Protein AF-A0A9D4G1E5-F1 (afdb_monomer_lite)

Organism: Dreissena polymorpha (NCBI:txid45954)

Secondary structure (DSSP, 8-state):
-HHHHTTPPP--SS--HHHHHHHIIIIISSGGGT--TTS--EEEEEE-S--S-HHHHHHHHHHHHTT-SEEEEEE--SSS---HHHHHHHSSSGGGEE--SSTTGGGGGSTT-----

pLDDT: mean 82.61, std 14.55, range [43.19, 97.94]

Structure (mmCIF, N/CA/C/O backbone):
data_AF-A0A9D4G1E5-F1
#
_entry.id   AF-A0A9D4G1E5-F1
#
loop_
_atom_site.group_PDB
_atom_site.id
_atom_site.type_symbol
_atom_site.label_atom_id
_atom_site.label_alt_id
_atom_site.label_comp_id
_atom_site.label_asym_id
_atom_site.label_entity_id
_atom_site.label_seq_id
_atom_site.pdbx_PDB_ins_code
_atom_site.Cartn_x
_atom_site.Cartn_y
_atom_site.Cartn_z
_atom_site.occupancy
_atom_site.B_iso_or_equiv
_atom_site.auth_seq_id
_atom_site.auth_comp_id
_atom_site.auth_asym_id
_atom_site.auth_atom_id
_atom_site.pdbx_PDB_model_num
ATOM 1 N N . MET A 1 1 ? -17.416 -14.356 -6.373 1.00 54.06 1 MET A N 1
ATOM 2 C CA . MET A 1 1 ? -16.031 -13.845 -6.227 1.00 54.06 1 MET A CA 1
ATOM 3 C C . MET A 1 1 ? -15.058 -14.362 -7.297 1.00 54.06 1 MET A C 1
ATOM 5 O O . MET A 1 1 ? -14.452 -13.539 -7.965 1.00 54.06 1 MET A O 1
ATOM 9 N N . LYS A 1 2 ? -14.958 -15.679 -7.570 1.00 62.94 2 LYS A N 1
ATOM 10 C CA . LYS A 1 2 ? -14.059 -16.219 -8.627 1.00 62.94 2 LYS A CA 1
ATOM 11 C C . LYS A 1 2 ? -14.326 -15.695 -10.057 1.00 62.94 2 LYS A C 1
ATOM 13 O O . LYS A 1 2 ? -13.433 -15.760 -10.890 1.00 62.94 2 LYS A O 1
ATOM 18 N N . SER A 1 3 ? -15.530 -15.187 -10.343 1.00 77.44 3 SER A N 1
ATOM 19 C CA . SER A 1 3 ? -15.917 -14.709 -11.683 1.00 77.44 3 SER A CA 1
ATOM 20 C C . SER A 1 3 ? -15.296 -13.364 -12.069 1.00 77.44 3 SER A C 1
ATOM 22 O O . SER A 1 3 ? -14.911 -13.195 -13.217 1.00 77.44 3 SER A O 1
ATOM 24 N N . VAL A 1 4 ? -15.180 -12.418 -11.129 1.00 82.38 4 VAL A N 1
ATOM 25 C CA . VAL A 1 4 ? -14.697 -11.056 -11.432 1.00 82.38 4 VAL A CA 1
ATOM 26 C C . VAL A 1 4 ? -13.188 -11.059 -11.671 1.00 82.38 4 VAL A C 1
ATOM 28 O O . VAL A 1 4 ? -12.714 -10.463 -12.629 1.00 82.38 4 VAL A O 1
ATOM 31 N N . LEU A 1 5 ? -12.441 -11.828 -10.873 1.00 81.25 5 LEU A N 1
ATOM 32 C CA . LEU A 1 5 ? -10.985 -11.942 -11.009 1.00 81.25 5 LEU A CA 1
ATOM 33 C C . LEU A 1 5 ? -10.546 -12.508 -12.369 1.00 81.25 5 LEU A C 1
ATOM 35 O O . LEU A 1 5 ? -9.487 -12.147 -12.864 1.00 81.25 5 LEU A O 1
ATOM 39 N N . ARG A 1 6 ? -11.360 -13.370 -12.994 1.00 86.31 6 ARG A N 1
ATOM 40 C CA . ARG A 1 6 ? -11.069 -13.943 -14.321 1.00 86.31 6 ARG A CA 1
ATOM 41 C C . ARG A 1 6 ? -11.251 -12.950 -15.469 1.00 86.31 6 ARG A C 1
ATOM 43 O O . ARG A 1 6 ? -10.722 -13.194 -16.545 1.00 86.31 6 ARG A O 1
ATOM 50 N N . GLY A 1 7 ? -12.017 -11.880 -15.252 1.00 86.69 7 GLY A N 1
ATOM 51 C CA . GLY A 1 7 ? -12.268 -10.840 -16.251 1.00 86.69 7 GLY A CA 1
ATOM 52 C C . GLY A 1 7 ? -11.256 -9.693 -16.221 1.00 86.69 7 GLY A C 1
ATOM 53 O O . GLY A 1 7 ? -11.347 -8.788 -17.046 1.00 86.69 7 GLY A O 1
ATOM 54 N N . LEU A 1 8 ? -10.308 -9.699 -15.277 1.00 86.94 8 LEU A N 1
ATOM 55 C CA . LEU A 1 8 ? -9.282 -8.664 -15.194 1.00 86.94 8 LEU A CA 1
ATOM 56 C C . LEU A 1 8 ? -8.308 -8.797 -16.366 1.00 86.94 8 LEU A C 1
ATOM 58 O O . LEU A 1 8 ? -7.754 -9.866 -16.615 1.00 86.94 8 LEU A O 1
ATOM 62 N N . THR A 1 9 ? -8.086 -7.691 -17.070 1.00 89.31 9 THR A N 1
ATOM 63 C CA . THR A 1 9 ? -7.124 -7.618 -18.173 1.00 89.31 9 THR A CA 1
ATOM 64 C C . THR A 1 9 ? -5.845 -6.963 -17.677 1.00 89.31 9 THR A C 1
ATOM 66 O O . THR A 1 9 ? -5.889 -5.913 -17.036 1.00 89.31 9 THR A O 1
ATOM 69 N N . TYR A 1 10 ? -4.698 -7.572 -17.973 1.00 85.31 10 TYR A N 1
ATOM 70 C CA . TYR A 1 10 ? -3.409 -6.949 -17.701 1.00 85.31 10 TYR A CA 1
ATOM 71 C C . TYR A 1 10 ? -3.226 -5.724 -18.602 1.00 85.31 10 TYR A C 1
ATOM 73 O O . TYR A 1 10 ? -3.281 -5.838 -19.824 1.00 85.31 10 TYR A O 1
ATOM 81 N N . LEU A 1 11 ? -3.012 -4.559 -17.990 1.00 86.81 11 LEU A N 1
ATOM 82 C CA . LEU A 1 11 ? -2.932 -3.282 -18.706 1.00 86.81 11 LEU A CA 1
ATOM 83 C C . LEU A 1 11 ? -1.505 -2.917 -19.155 1.00 86.81 11 LEU A C 1
ATOM 85 O O . LEU A 1 11 ? -1.337 -1.987 -19.939 1.00 86.81 11 LEU A O 1
ATOM 89 N N . GLY A 1 12 ? -0.478 -3.639 -18.691 1.00 84.06 12 GLY A N 1
ATOM 90 C CA . GLY A 1 12 ? 0.919 -3.300 -18.979 1.00 84.06 12 GLY A CA 1
ATOM 91 C C . GLY A 1 12 ? 1.403 -2.016 -18.294 1.00 84.06 12 GLY A C 1
ATOM 92 O O . GLY A 1 12 ? 0.746 -1.466 -17.411 1.00 84.06 12 GLY A O 1
ATOM 93 N N . GLY A 1 13 ? 2.576 -1.540 -18.720 1.00 85.25 13 GLY A N 1
ATOM 94 C CA . GLY A 1 13 ? 3.159 -0.267 -18.288 1.00 85.25 13 GLY A CA 1
ATOM 95 C C . GLY A 1 13 ? 4.176 -0.366 -17.146 1.00 85.25 13 GLY A C 1
ATOM 96 O O . GLY A 1 13 ? 4.535 -1.446 -16.681 1.00 85.25 13 GLY A O 1
ATOM 97 N N . VAL A 1 14 ? 4.670 0.801 -16.721 1.00 85.69 14 VAL A N 1
ATOM 98 C CA . VAL A 1 14 ? 5.588 0.927 -15.578 1.00 85.69 14 VAL A CA 1
ATOM 99 C C . VAL A 1 14 ? 4.785 0.780 -14.279 1.00 85.69 14 VAL A C 1
ATOM 101 O O . VAL A 1 14 ? 3.707 1.377 -14.190 1.00 85.69 14 VAL A O 1
ATOM 104 N N . PRO A 1 15 ? 5.269 0.037 -13.265 1.00 86.31 15 PRO A N 1
ATOM 105 C CA . PRO A 1 15 ? 4.544 -0.126 -12.010 1.00 86.31 15 PRO A CA 1
ATOM 106 C C . PRO A 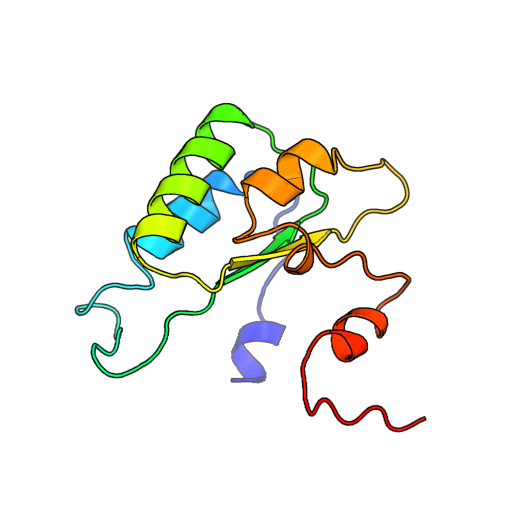1 15 ? 4.280 1.221 -11.326 1.00 86.31 15 PRO A C 1
ATOM 108 O O . PRO A 1 15 ? 5.199 1.995 -11.068 1.00 86.31 15 PRO A O 1
ATOM 111 N N . ARG A 1 16 ? 3.015 1.491 -10.986 1.00 92.50 16 ARG A N 1
ATOM 112 C CA . ARG A 1 16 ? 2.584 2.701 -10.260 1.00 92.50 16 ARG A CA 1
ATOM 113 C C . ARG A 1 16 ? 1.765 2.331 -9.013 1.00 92.50 16 ARG A C 1
ATOM 115 O O . ARG A 1 16 ? 0.567 2.608 -8.977 1.00 92.50 16 ARG A O 1
ATOM 122 N N . PRO A 1 17 ? 2.366 1.684 -7.992 1.00 92.81 17 PRO A N 1
ATOM 123 C CA . PRO A 1 17 ? 1.624 1.211 -6.820 1.00 92.81 17 PRO A CA 1
ATOM 124 C C . PRO A 1 17 ? 0.944 2.336 -6.033 1.00 92.81 17 PRO A C 1
ATOM 126 O O . PRO A 1 17 ? -0.073 2.095 -5.388 1.00 92.81 17 PRO A O 1
ATOM 129 N N . TYR A 1 18 ? 1.467 3.563 -6.122 1.00 95.69 18 TYR A N 1
ATOM 130 C CA . TYR A 1 18 ? 0.899 4.736 -5.463 1.00 95.69 18 TYR A CA 1
ATOM 131 C C . TYR A 1 18 ? -0.568 4.996 -5.843 1.00 95.69 18 TYR A C 1
ATOM 133 O O . TYR A 1 18 ? -1.342 5.315 -4.952 1.00 95.69 18 TYR A O 1
ATOM 141 N N . TYR A 1 19 ? -0.993 4.765 -7.095 1.00 96.25 19 TYR A N 1
ATOM 142 C CA . TYR A 1 19 ? -2.411 4.897 -7.472 1.00 96.25 19 TYR A CA 1
ATOM 143 C C . TYR A 1 19 ? -3.295 3.852 -6.789 1.00 96.25 19 TYR A C 1
ATOM 145 O O . TYR A 1 19 ? -4.420 4.144 -6.388 1.00 96.25 19 TYR A O 1
ATOM 153 N N . GLY A 1 20 ? -2.791 2.625 -6.641 1.00 95.06 20 GLY A N 1
ATOM 154 C CA . GLY A 1 20 ? -3.509 1.568 -5.934 1.00 95.06 20 GLY A CA 1
ATOM 155 C C . GLY A 1 20 ? -3.656 1.891 -4.448 1.00 95.06 20 GLY A C 1
ATOM 156 O O . GLY A 1 20 ? -4.745 1.762 -3.903 1.00 95.06 20 GLY A O 1
ATOM 157 N N . LEU A 1 21 ? -2.581 2.359 -3.809 1.00 96.88 21 LEU A N 1
ATOM 158 C CA . LEU A 1 21 ? -2.585 2.752 -2.396 1.00 96.88 21 LEU A CA 1
ATOM 159 C C . LEU A 1 21 ? -3.461 3.985 -2.136 1.00 96.88 21 LEU A C 1
ATOM 161 O O . LEU A 1 21 ? -4.191 4.015 -1.149 1.00 96.88 21 LEU A O 1
ATOM 165 N N . GLU A 1 22 ? -3.437 4.967 -3.037 1.00 97.94 22 GLU A N 1
ATOM 166 C CA . GLU A 1 22 ? -4.371 6.093 -3.028 1.00 97.94 22 GLU A CA 1
ATOM 167 C C . GLU A 1 22 ? -5.818 5.596 -3.098 1.00 97.94 22 GLU A C 1
ATOM 169 O O . GLU A 1 22 ? -6.611 5.924 -2.223 1.00 97.94 22 GLU A O 1
ATOM 174 N N . THR A 1 23 ? -6.139 4.735 -4.070 1.00 97.44 23 THR A N 1
ATOM 175 C CA . THR A 1 23 ? -7.490 4.172 -4.253 1.00 97.44 23 THR A CA 1
ATOM 176 C C . THR A 1 23 ? -7.959 3.392 -3.023 1.00 97.44 23 THR A C 1
ATOM 178 O O . THR A 1 23 ? -9.127 3.470 -2.643 1.00 97.44 23 THR A O 1
ATOM 181 N N . VAL A 1 24 ? -7.055 2.652 -2.370 1.00 96.44 24 VAL A N 1
ATOM 182 C CA . VAL A 1 24 ? -7.358 1.953 -1.115 1.00 96.44 24 VAL A CA 1
ATOM 183 C C . VAL A 1 24 ? -7.886 2.932 -0.068 1.00 96.44 24 VAL A C 1
ATOM 185 O O . VAL A 1 24 ? -8.925 2.674 0.536 1.00 96.44 24 VAL A O 1
ATOM 188 N N . TYR A 1 25 ? -7.196 4.057 0.112 1.00 95.75 25 TYR A N 1
ATOM 189 C CA . TYR A 1 25 ? -7.546 5.061 1.111 1.00 95.75 25 TYR A CA 1
ATOM 190 C C . TYR A 1 25 ? -8.776 5.893 0.725 1.00 95.75 25 TYR A C 1
ATOM 192 O O . TYR A 1 25 ? -9.605 6.199 1.576 1.00 95.75 25 TYR A O 1
ATOM 200 N N . THR A 1 26 ? -8.895 6.284 -0.544 1.00 96.69 26 THR A N 1
ATOM 201 C CA . THR A 1 26 ? -9.912 7.248 -0.989 1.00 96.69 26 THR A CA 1
ATOM 202 C C . THR A 1 26 ? -11.221 6.606 -1.437 1.00 96.69 26 THR A C 1
ATOM 204 O O . THR A 1 26 ? -12.209 7.324 -1.581 1.00 96.69 26 THR A O 1
ATOM 207 N N . SER A 1 27 ? -11.251 5.293 -1.695 1.00 96.12 27 SER A N 1
ATOM 208 C CA . SER A 1 27 ? -12.434 4.637 -2.275 1.00 96.12 27 SER A CA 1
ATOM 209 C C . SER A 1 27 ? -12.695 3.202 -1.821 1.00 96.12 27 SER A C 1
ATOM 211 O O . SER A 1 27 ? -13.821 2.753 -1.932 1.00 96.12 27 SER A O 1
ATOM 213 N N . ILE A 1 28 ? -11.711 2.428 -1.351 1.00 95.00 28 ILE A N 1
ATOM 214 C CA . ILE A 1 28 ? -11.990 1.034 -0.940 1.00 95.00 28 ILE A CA 1
ATOM 215 C C . ILE A 1 28 ? -12.368 0.969 0.538 1.00 95.00 28 ILE A C 1
ATOM 217 O O . ILE A 1 28 ? -13.387 0.381 0.886 1.00 95.00 28 ILE A O 1
ATOM 221 N N . PHE A 1 29 ? -11.561 1.573 1.410 1.00 94.94 29 PHE A N 1
ATOM 222 C CA . PHE A 1 29 ? -11.807 1.592 2.854 1.00 94.94 29 PHE A CA 1
ATOM 223 C C . PHE A 1 29 ? -12.559 2.852 3.267 1.00 94.94 29 PHE A C 1
ATOM 225 O O . PHE A 1 29 ? -12.102 3.653 4.082 1.00 94.94 29 PHE A O 1
ATOM 232 N N . THR A 1 30 ? -13.722 3.044 2.646 1.00 94.50 30 THR A N 1
ATOM 233 C CA . THR A 1 30 ? -14.665 4.097 3.010 1.00 94.50 30 THR A CA 1
ATOM 234 C C . THR A 1 30 ? -16.000 3.470 3.395 1.00 94.50 30 THR A C 1
ATOM 236 O O . THR A 1 30 ? -16.428 2.460 2.832 1.00 94.50 30 THR A O 1
ATOM 239 N N . TYR A 1 31 ? -16.700 4.095 4.341 1.00 92.75 31 TYR A N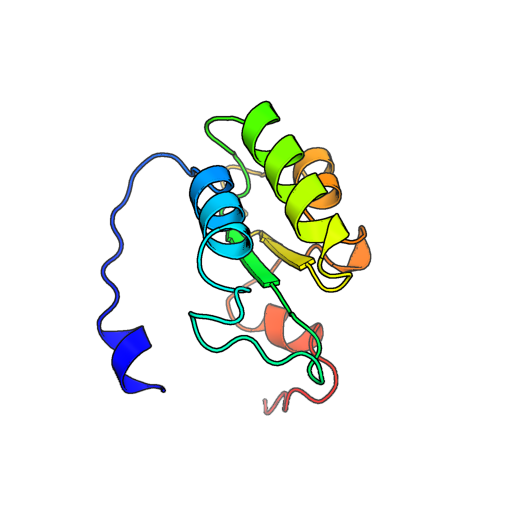 1
ATOM 240 C CA . TYR A 1 31 ? -18.024 3.630 4.757 1.00 92.75 31 TYR A CA 1
ATOM 241 C C . TYR A 1 31 ? -19.023 3.596 3.586 1.00 92.75 31 TYR A C 1
ATOM 243 O O . TYR A 1 31 ? -19.832 2.676 3.483 1.00 92.75 31 TYR A O 1
ATOM 251 N N . SER A 1 32 ? -18.953 4.578 2.679 1.00 94.81 32 SER A N 1
ATOM 252 C CA . SER A 1 32 ? -19.823 4.652 1.498 1.00 94.81 32 SER A CA 1
ATOM 253 C C . SER A 1 32 ? -19.592 3.520 0.500 1.00 94.81 32 SER A C 1
ATOM 255 O O . SER A 1 32 ? -20.532 3.140 -0.193 1.00 94.81 32 SER A O 1
ATOM 257 N N . ASP A 1 33 ? -18.381 2.965 0.456 1.00 95.06 33 ASP A N 1
ATOM 258 C CA . ASP A 1 33 ? -17.996 1.897 -0.470 1.00 95.06 33 ASP A CA 1
ATOM 259 C C . ASP A 1 33 ? -18.040 0.498 0.176 1.00 95.06 33 ASP A C 1
ATOM 261 O O . ASP A 1 33 ? -17.611 -0.494 -0.417 1.00 95.06 33 ASP A O 1
ATOM 265 N N . GLY A 1 34 ? -18.641 0.395 1.368 1.00 93.81 34 GLY A N 1
ATOM 266 C CA . GLY A 1 34 ? -18.945 -0.875 2.029 1.00 93.81 34 GLY A CA 1
ATOM 267 C C . GLY A 1 34 ? -17.931 -1.316 3.083 1.00 93.81 34 GLY A C 1
ATOM 268 O O . GLY A 1 34 ? -17.972 -2.481 3.492 1.00 93.81 34 GLY A O 1
ATOM 269 N N . ASP A 1 35 ? -17.052 -0.417 3.535 1.00 95.75 35 ASP A N 1
ATOM 270 C CA . ASP A 1 35 ? -16.183 -0.688 4.679 1.00 95.75 35 ASP A CA 1
ATOM 271 C C . ASP A 1 35 ? -16.997 -0.895 5.967 1.00 95.75 35 ASP A C 1
ATOM 273 O O . ASP A 1 35 ? -18.065 -0.308 6.178 1.00 95.75 35 ASP A O 1
ATOM 277 N N . ARG A 1 36 ? -16.486 -1.758 6.844 1.00 93.94 36 ARG A N 1
ATOM 278 C CA . ARG A 1 36 ? -17.145 -2.182 8.077 1.00 93.94 36 ARG A CA 1
ATOM 279 C C . ARG A 1 36 ? -16.298 -1.791 9.275 1.00 93.94 36 ARG A C 1
ATOM 281 O O . ARG A 1 36 ? -15.212 -2.316 9.475 1.00 93.94 36 ARG A O 1
ATOM 288 N N . VAL A 1 37 ? -16.853 -0.924 10.117 1.00 90.56 37 VAL A N 1
ATOM 289 C CA . VAL A 1 37 ? -16.194 -0.405 11.329 1.00 90.56 37 VAL A CA 1
ATOM 290 C C . VAL A 1 37 ? -15.798 -1.494 12.337 1.00 90.56 37 VAL A C 1
ATOM 292 O O . VAL A 1 37 ? -14.941 -1.263 13.183 1.00 90.56 37 VAL A O 1
ATOM 295 N N . ASP A 1 38 ? -16.425 -2.668 12.266 1.00 93.00 38 ASP A N 1
ATOM 296 C CA . ASP A 1 38 ? -16.183 -3.818 13.137 1.00 93.00 38 ASP A CA 1
ATOM 297 C C . ASP A 1 38 ? -15.274 -4.893 12.509 1.00 93.00 38 ASP A C 1
ATOM 299 O O . ASP A 1 38 ? -15.095 -5.957 13.103 1.00 93.00 38 ASP A O 1
ATOM 303 N N . ALA A 1 39 ? -14.707 -4.648 11.323 1.00 91.38 39 ALA A N 1
ATOM 304 C CA . ALA A 1 39 ? -13.828 -5.584 10.632 1.00 91.38 39 ALA A CA 1
ATOM 305 C C . ALA A 1 39 ? -12.432 -4.995 10.393 1.00 91.38 39 ALA A C 1
ATOM 307 O O . ALA A 1 39 ? -12.279 -3.821 10.069 1.00 91.38 39 ALA A O 1
ATOM 308 N N . ASP A 1 40 ? -11.407 -5.843 10.488 1.00 91.81 40 ASP A N 1
ATOM 309 C CA . ASP A 1 40 ? -10.040 -5.438 10.174 1.00 91.81 40 ASP A CA 1
ATOM 310 C C . ASP A 1 40 ? -9.847 -5.264 8.662 1.00 91.81 40 ASP A C 1
ATOM 312 O O . ASP A 1 40 ? -10.095 -6.177 7.865 1.00 91.81 40 ASP A O 1
ATOM 316 N N . ASN A 1 41 ? -9.323 -4.104 8.273 1.00 94.12 41 ASN A N 1
ATOM 317 C CA . ASN A 1 41 ? -8.920 -3.827 6.900 1.00 94.12 41 ASN A CA 1
ATOM 318 C C . ASN A 1 41 ? -7.587 -4.506 6.580 1.00 94.12 41 ASN A C 1
ATOM 320 O O . ASN A 1 41 ? -6.630 -4.394 7.343 1.00 94.12 41 ASN A O 1
ATOM 324 N N . VAL A 1 42 ? -7.489 -5.186 5.436 1.00 93.56 42 VAL A N 1
ATOM 325 C CA . VAL A 1 42 ? -6.272 -5.899 5.007 1.00 93.56 42 VAL A CA 1
ATOM 326 C C . VAL A 1 42 ? -5.934 -5.540 3.566 1.00 93.56 42 VAL A C 1
ATOM 328 O O . VAL A 1 42 ? -6.769 -5.668 2.672 1.00 93.56 42 VAL A O 1
ATOM 331 N N . VAL A 1 43 ? -4.685 -5.140 3.324 1.00 94.88 43 VAL A N 1
ATOM 332 C CA . VAL A 1 43 ? -4.158 -4.821 1.991 1.00 94.88 43 VAL A CA 1
ATOM 333 C C . VAL A 1 43 ? -3.131 -5.866 1.592 1.00 94.88 43 VAL A C 1
ATOM 335 O O . VAL A 1 43 ? -2.186 -6.131 2.332 1.00 94.88 43 VAL A O 1
ATOM 338 N N . ILE A 1 44 ? -3.277 -6.424 0.391 1.00 92.38 44 ILE A N 1
ATOM 339 C CA . ILE A 1 44 ? -2.274 -7.300 -0.221 1.00 92.38 44 ILE A CA 1
ATOM 340 C C . ILE A 1 44 ? -1.865 -6.685 -1.559 1.00 92.38 44 ILE A C 1
ATOM 342 O O . ILE A 1 44 ? -2.601 -6.751 -2.543 1.00 92.38 44 ILE A O 1
ATOM 346 N N . LEU A 1 45 ? -0.689 -6.065 -1.586 1.00 91.75 45 LEU A N 1
ATOM 347 C CA . LEU A 1 45 ? -0.122 -5.414 -2.758 1.00 91.75 45 LEU A CA 1
ATOM 348 C C . LEU A 1 45 ? 0.775 -6.390 -3.519 1.00 91.75 45 LEU A C 1
ATOM 350 O O . LEU A 1 45 ? 1.844 -6.751 -3.039 1.00 91.75 45 LEU A O 1
ATOM 354 N N . PHE A 1 46 ? 0.386 -6.758 -4.735 1.00 88.62 46 PHE A N 1
ATOM 355 C CA . PHE A 1 46 ? 1.234 -7.513 -5.657 1.00 88.62 46 PHE A CA 1
ATOM 356 C C . PHE A 1 46 ? 1.977 -6.548 -6.578 1.00 88.62 46 PHE A C 1
ATOM 358 O O . PHE A 1 46 ? 1.359 -5.710 -7.232 1.00 88.62 46 PHE A O 1
ATOM 365 N N . THR A 1 47 ? 3.304 -6.640 -6.628 1.00 87.00 47 THR A N 1
ATOM 366 C CA . THR A 1 47 ? 4.135 -5.704 -7.397 1.00 87.00 47 THR A CA 1
ATOM 367 C C . THR A 1 47 ? 5.443 -6.348 -7.842 1.00 87.00 47 THR A C 1
ATOM 369 O O . THR A 1 47 ? 5.959 -7.235 -7.172 1.00 87.00 47 THR A O 1
ATOM 372 N N . SER A 1 48 ? 6.019 -5.891 -8.955 1.00 79.44 48 SER A N 1
ATOM 373 C CA . SER A 1 48 ? 7.412 -6.202 -9.317 1.00 79.44 48 SER A CA 1
ATOM 374 C C . SER A 1 48 ? 8.430 -5.370 -8.523 1.00 79.44 48 SER A C 1
ATOM 376 O O . SER A 1 48 ? 9.623 -5.616 -8.608 1.00 79.44 48 SER A O 1
ATOM 378 N N . GLY A 1 49 ? 7.965 -4.404 -7.724 1.00 74.00 49 GLY A N 1
ATOM 379 C CA . GLY A 1 49 ? 8.734 -3.707 -6.694 1.00 74.00 49 GLY A CA 1
ATOM 380 C C . GLY A 1 49 ? 9.501 -2.458 -7.119 1.00 74.00 49 GLY A C 1
ATOM 381 O O . GLY A 1 49 ? 9.945 -1.719 -6.250 1.00 74.00 49 GLY A O 1
ATOM 382 N N . ASN A 1 50 ? 9.579 -2.164 -8.416 1.00 82.06 50 ASN A N 1
ATOM 383 C CA . ASN A 1 50 ? 10.198 -0.940 -8.930 1.00 82.06 50 ASN A CA 1
ATOM 384 C C . ASN A 1 50 ? 9.111 0.090 -9.257 1.00 82.06 50 ASN A C 1
ATOM 386 O O . ASN A 1 50 ? 8.487 0.020 -10.317 1.00 82.06 50 ASN A O 1
ATOM 390 N N . SER A 1 51 ? 8.842 1.014 -8.331 1.00 89.00 51 SER A N 1
ATOM 391 C CA . SER A 1 51 ? 7.832 2.056 -8.544 1.00 89.00 51 SER A CA 1
ATOM 392 C C . SER A 1 51 ? 8.316 3.126 -9.524 1.00 89.00 51 SER A C 1
ATOM 394 O O . SER A 1 51 ? 9.464 3.558 -9.469 1.00 89.00 51 SER A O 1
ATOM 396 N N . ALA A 1 52 ? 7.413 3.615 -10.376 1.00 91.75 52 ALA A N 1
ATOM 397 C CA . ALA A 1 52 ? 7.642 4.808 -11.188 1.00 91.75 52 ALA A CA 1
ATOM 398 C C . ALA A 1 52 ? 7.806 6.081 -10.339 1.00 91.75 52 ALA A C 1
ATOM 400 O O . ALA A 1 52 ? 8.419 7.039 -10.800 1.00 91.75 52 ALA A O 1
ATOM 401 N N . ASP A 1 53 ? 7.233 6.097 -9.130 1.00 94.31 53 ASP A N 1
ATOM 402 C CA . ASP A 1 53 ? 7.347 7.202 -8.175 1.00 94.31 53 ASP A CA 1
ATOM 403 C C . ASP A 1 53 ? 7.504 6.655 -6.741 1.00 94.31 53 ASP A C 1
ATOM 405 O O . ASP A 1 53 ? 6.514 6.432 -6.026 1.00 94.31 53 ASP A O 1
ATOM 409 N N . PRO A 1 54 ? 8.751 6.395 -6.308 1.00 92.19 54 PRO A N 1
ATOM 410 C CA . PRO A 1 54 ? 9.059 5.906 -4.965 1.00 92.19 54 PRO A CA 1
ATOM 411 C C . PRO A 1 54 ? 8.565 6.822 -3.840 1.00 92.19 54 PRO A C 1
ATOM 413 O O . PRO A 1 54 ? 8.136 6.338 -2.790 1.00 92.19 54 PRO A O 1
ATOM 416 N N . VAL A 1 55 ? 8.604 8.143 -4.054 1.00 95.31 55 VAL A N 1
ATOM 417 C CA . VAL A 1 55 ? 8.238 9.142 -3.040 1.00 95.31 55 VAL A CA 1
ATOM 418 C C . VAL A 1 55 ? 6.731 9.124 -2.815 1.00 95.31 55 VAL A C 1
ATOM 420 O O . VAL A 1 55 ? 6.291 8.957 -1.677 1.00 95.31 55 VAL A O 1
ATOM 423 N N . ALA A 1 56 ? 5.941 9.191 -3.890 1.00 96.94 56 ALA A N 1
ATOM 424 C CA . ALA A 1 56 ? 4.487 9.089 -3.800 1.00 96.94 56 ALA A CA 1
ATOM 425 C C . ALA A 1 56 ? 4.050 7.728 -3.241 1.00 96.94 56 ALA A C 1
ATOM 427 O O . ALA A 1 56 ? 3.112 7.646 -2.448 1.00 96.94 56 ALA A O 1
ATOM 428 N N . THR A 1 57 ? 4.753 6.650 -3.605 1.00 95.94 57 THR A N 1
ATOM 429 C CA . THR A 1 57 ? 4.427 5.308 -3.098 1.00 95.94 57 THR A CA 1
ATOM 430 C C . THR A 1 57 ? 4.667 5.206 -1.596 1.00 95.94 57 THR A C 1
ATOM 432 O O . THR A 1 57 ? 3.824 4.677 -0.877 1.00 95.94 57 THR A O 1
ATOM 435 N N . LEU A 1 58 ? 5.776 5.762 -1.098 1.00 95.06 58 LEU A N 1
ATOM 436 C CA . LEU A 1 58 ? 6.054 5.820 0.334 1.00 95.06 58 LEU A CA 1
ATOM 437 C C . LEU A 1 58 ? 5.028 6.671 1.091 1.00 95.06 58 LEU A C 1
ATOM 439 O O . LEU A 1 58 ? 4.576 6.270 2.166 1.00 95.06 58 LEU A O 1
ATOM 443 N N . GLN A 1 59 ? 4.660 7.827 0.537 1.00 97.31 59 GLN A N 1
ATOM 444 C CA . GLN A 1 59 ? 3.656 8.705 1.127 1.00 97.31 59 GLN A CA 1
ATOM 445 C C . GLN A 1 59 ? 2.326 7.963 1.292 1.00 97.31 59 GLN A C 1
ATOM 447 O O . GLN A 1 59 ? 1.835 7.832 2.412 1.00 97.31 59 GLN A O 1
ATOM 452 N N . TRP A 1 60 ? 1.789 7.395 0.210 1.00 97.69 60 TRP A N 1
ATOM 453 C CA . TRP A 1 60 ? 0.512 6.687 0.259 1.00 97.69 60 TRP A CA 1
ATOM 454 C C . TRP A 1 60 ? 0.562 5.405 1.085 1.00 97.69 60 TRP A C 1
ATOM 456 O O . TRP A 1 60 ? -0.395 5.105 1.791 1.00 97.69 60 TRP A O 1
ATOM 466 N N . ALA A 1 61 ? 1.681 4.678 1.086 1.00 96.06 61 ALA A N 1
ATOM 467 C CA . ALA A 1 61 ? 1.837 3.534 1.979 1.00 96.06 61 ALA A CA 1
ATOM 468 C C . ALA A 1 61 ? 1.799 3.952 3.456 1.00 96.06 61 ALA A C 1
ATOM 470 O O . ALA A 1 61 ? 1.231 3.247 4.285 1.00 96.06 61 ALA A O 1
ATOM 471 N N . THR A 1 62 ? 2.377 5.106 3.796 1.00 96.31 62 THR A N 1
ATOM 472 C CA . THR A 1 62 ? 2.313 5.655 5.158 1.00 96.31 62 THR A CA 1
ATOM 473 C C . THR A 1 62 ? 0.881 6.037 5.527 1.00 96.31 62 THR A C 1
ATOM 475 O O . THR A 1 62 ? 0.431 5.708 6.622 1.00 96.31 62 THR A O 1
ATOM 478 N N . THR A 1 63 ? 0.142 6.650 4.600 1.00 96.69 63 THR A N 1
ATOM 479 C CA . THR A 1 63 ? -1.275 6.990 4.784 1.00 96.69 63 THR A CA 1
ATOM 480 C C . THR A 1 63 ? -2.151 5.749 4.968 1.00 96.69 63 THR A C 1
ATOM 482 O O . THR A 1 63 ? -2.955 5.694 5.889 1.00 96.69 63 THR A O 1
ATOM 485 N N . VAL A 1 64 ? -1.970 4.704 4.158 1.00 96.38 64 VAL A N 1
ATOM 486 C CA . VAL A 1 64 ? -2.718 3.445 4.323 1.00 96.38 64 VAL A CA 1
ATOM 487 C C . VAL A 1 64 ? -2.382 2.782 5.664 1.00 96.38 64 VAL A C 1
ATOM 489 O O . VAL A 1 64 ? -3.270 2.287 6.354 1.00 96.38 64 VAL A O 1
ATOM 492 N N . LYS A 1 65 ? -1.118 2.839 6.098 1.00 95.00 65 LYS A N 1
ATOM 493 C CA . LYS A 1 65 ? -0.709 2.311 7.407 1.00 95.00 65 LYS A CA 1
ATOM 494 C C . LYS A 1 65 ? -1.300 3.056 8.603 1.00 95.00 65 LYS A C 1
ATOM 496 O O . LYS A 1 65 ? -1.334 2.492 9.692 1.00 95.00 65 LYS A O 1
ATOM 501 N N . SER A 1 66 ? -1.782 4.289 8.433 1.00 94.00 66 SER A N 1
ATOM 502 C CA . SER A 1 66 ? -2.487 4.984 9.515 1.00 94.00 66 SER A CA 1
ATOM 503 C C . SER A 1 66 ? -3.931 4.508 9.692 1.00 94.00 66 SER A C 1
ATOM 505 O O . SER A 1 66 ? -4.533 4.832 10.711 1.00 94.00 66 SER A O 1
ATOM 507 N N . ILE A 1 67 ? -4.490 3.767 8.724 1.00 91.88 67 ILE A N 1
ATOM 508 C CA . ILE A 1 67 ? -5.852 3.207 8.795 1.00 91.88 67 ILE A CA 1
ATOM 509 C C . ILE A 1 67 ? -5.878 1.680 8.934 1.00 91.88 67 ILE A C 1
ATOM 511 O O . ILE A 1 67 ? -6.901 1.122 9.315 1.00 91.88 67 ILE A O 1
ATOM 515 N N . THR A 1 68 ? -4.770 0.987 8.659 1.00 91.38 68 THR A N 1
ATOM 516 C CA . THR A 1 68 ? -4.642 -0.454 8.910 1.00 91.38 68 THR A CA 1
ATOM 517 C C . THR A 1 68 ? -3.209 -0.863 9.244 1.00 91.38 68 THR A C 1
ATOM 519 O O . THR A 1 68 ? -2.247 -0.380 8.654 1.00 91.38 68 THR A O 1
ATOM 522 N N . SER A 1 69 ? -3.070 -1.826 10.158 1.00 87.81 69 SER A N 1
ATOM 523 C CA . SER A 1 69 ? -1.791 -2.476 10.471 1.00 87.81 69 SER A CA 1
ATOM 524 C C . SER A 1 69 ? -1.488 -3.695 9.590 1.00 87.81 69 SER A C 1
ATOM 526 O O . SER A 1 69 ? -0.442 -4.319 9.7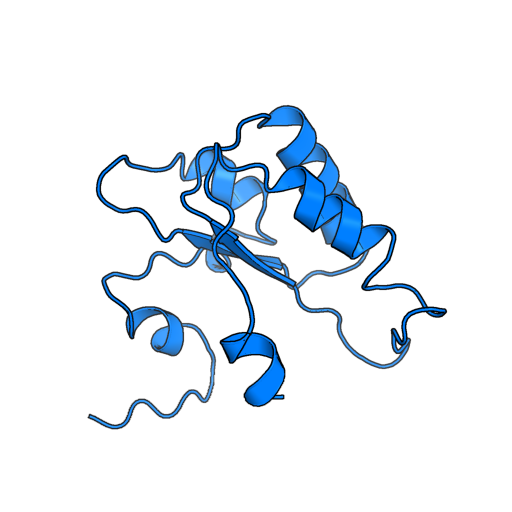63 1.00 87.81 69 SER A O 1
ATOM 528 N N . HIS A 1 70 ? -2.343 -4.042 8.624 1.00 91.31 70 HIS A N 1
ATOM 529 C CA . HIS A 1 70 ? -2.244 -5.274 7.832 1.00 91.31 70 HIS A CA 1
ATOM 530 C C . HIS A 1 70 ? -1.980 -4.997 6.346 1.00 91.31 70 HIS A C 1
ATOM 532 O O . HIS A 1 70 ? -2.818 -5.274 5.487 1.00 91.31 70 HIS A O 1
ATOM 538 N N . VAL A 1 71 ? -0.800 -4.457 6.033 1.00 92.25 71 VAL A N 1
ATOM 539 C CA . VAL A 1 71 ? -0.338 -4.198 4.665 1.00 92.25 71 VAL A CA 1
ATOM 540 C C . VAL A 1 71 ? 0.761 -5.190 4.297 1.00 92.25 71 VAL A C 1
ATOM 542 O O . VAL A 1 71 ? 1.892 -5.097 4.780 1.00 92.25 71 VAL A O 1
ATOM 545 N N . PHE A 1 72 ? 0.423 -6.126 3.415 1.00 90.69 72 PHE A N 1
ATOM 546 C CA . PHE A 1 72 ? 1.320 -7.133 2.860 1.00 90.69 72 PHE A CA 1
ATOM 547 C C . PHE A 1 72 ? 1.788 -6.717 1.470 1.00 90.69 72 PHE A C 1
ATOM 549 O O . PHE A 1 72 ? 0.985 -6.303 0.636 1.00 90.69 72 PHE A O 1
ATOM 556 N N . VAL A 1 73 ? 3.079 -6.870 1.194 1.00 89.88 73 VAL A N 1
ATOM 557 C CA . VAL A 1 73 ? 3.678 -6.576 -0.109 1.00 89.88 73 VAL A CA 1
ATOM 558 C C . VAL A 1 73 ? 4.273 -7.853 -0.674 1.00 89.88 73 VAL A C 1
ATOM 560 O O . VAL A 1 73 ? 5.188 -8.432 -0.100 1.00 89.88 73 VAL A O 1
ATOM 563 N N . VAL A 1 74 ? 3.757 -8.295 -1.813 1.00 87.50 74 VAL A N 1
ATOM 564 C CA . VAL A 1 74 ? 4.185 -9.495 -2.524 1.00 87.50 74 VAL A CA 1
ATOM 565 C C . VAL A 1 74 ? 5.012 -9.081 -3.738 1.00 87.50 74 VAL A C 1
ATOM 567 O O . VAL A 1 74 ? 4.481 -8.538 -4.709 1.00 87.50 74 VAL A O 1
ATOM 570 N N . ALA A 1 75 ? 6.315 -9.345 -3.679 1.00 83.75 75 ALA A N 1
ATOM 571 C CA . ALA A 1 75 ? 7.281 -8.991 -4.713 1.00 83.75 75 ALA A CA 1
ATOM 572 C C . ALA A 1 75 ? 7.364 -10.094 -5.777 1.00 83.75 75 ALA A C 1
ATOM 574 O O . ALA A 1 75 ? 7.942 -11.141 -5.525 1.00 83.75 75 ALA A O 1
ATOM 575 N N . MET A 1 76 ? 6.775 -9.896 -6.955 1.00 78.00 76 MET A N 1
ATOM 576 C CA . MET A 1 76 ? 6.610 -10.959 -7.958 1.00 78.00 76 MET A CA 1
ATOM 577 C C . MET A 1 76 ? 7.748 -11.083 -8.981 1.00 78.00 76 MET A C 1
ATOM 579 O O . MET A 1 76 ? 7.749 -12.041 -9.752 1.00 78.00 76 MET A O 1
ATOM 583 N N . ASP A 1 77 ? 8.702 -10.152 -9.013 1.00 69.50 77 ASP A N 1
ATOM 584 C CA . ASP A 1 77 ? 9.782 -10.161 -10.004 1.00 69.50 77 ASP A CA 1
ATOM 585 C C . ASP A 1 77 ? 11.117 -10.561 -9.372 1.00 69.50 77 ASP A C 1
ATOM 587 O O . ASP A 1 77 ? 11.637 -9.879 -8.496 1.00 69.50 77 ASP A O 1
ATOM 591 N N . MET A 1 78 ? 11.671 -11.688 -9.816 1.00 60.84 78 MET A N 1
ATOM 592 C CA . MET A 1 78 ? 12.979 -12.183 -9.373 1.00 60.84 78 MET A CA 1
ATOM 593 C C . MET A 1 78 ? 14.092 -11.917 -10.392 1.00 60.84 78 MET A C 1
ATOM 595 O O . MET A 1 78 ? 15.257 -12.139 -10.079 1.00 60.84 78 MET A O 1
ATOM 599 N N . ILE A 1 79 ? 13.748 -11.482 -11.610 1.00 54.75 79 ILE A N 1
ATOM 600 C CA . ILE A 1 79 ? 14.679 -11.415 -12.744 1.00 54.75 79 ILE A CA 1
ATOM 601 C C . ILE A 1 79 ? 15.303 -10.026 -12.842 1.00 54.75 79 ILE A C 1
ATOM 603 O O . ILE A 1 79 ? 16.517 -9.911 -12.993 1.00 54.75 79 ILE A O 1
ATOM 607 N N . LEU A 1 80 ? 14.491 -8.971 -12.738 1.00 61.88 80 LEU A N 1
ATOM 608 C CA . LEU A 1 80 ? 14.983 -7.589 -12.804 1.00 61.88 80 LEU A CA 1
ATOM 609 C C . LEU A 1 80 ? 15.460 -7.061 -11.444 1.00 61.88 80 LEU A C 1
ATOM 611 O O . LEU A 1 80 ? 16.149 -6.044 -11.383 1.00 61.88 80 LEU A O 1
ATOM 615 N N . GLY A 1 81 ? 15.125 -7.775 -10.367 1.00 66.19 81 GLY A N 1
ATOM 616 C CA . GLY A 1 81 ? 15.380 -7.360 -8.994 1.00 66.19 81 GLY A CA 1
ATOM 617 C C . GLY A 1 81 ? 14.438 -6.243 -8.537 1.00 66.19 81 GLY A C 1
ATOM 618 O O . GLY A 1 81 ? 13.965 -5.422 -9.322 1.00 66.19 81 GLY A O 1
ATOM 619 N N . TYR A 1 82 ? 14.167 -6.213 -7.237 1.00 73.62 82 TYR A N 1
ATOM 620 C CA . TYR A 1 82 ? 13.420 -5.147 -6.567 1.00 73.62 82 TYR A CA 1
ATOM 621 C C . TYR A 1 82 ? 14.249 -4.559 -5.432 1.00 73.62 82 TYR A C 1
ATOM 623 O O . TYR A 1 82 ? 15.109 -5.221 -4.841 1.00 73.62 82 TYR A O 1
ATOM 631 N N . ASN A 1 83 ? 13.943 -3.318 -5.065 1.00 78.31 83 ASN A N 1
ATOM 632 C CA . ASN A 1 83 ? 14.550 -2.692 -3.905 1.00 78.31 83 ASN A CA 1
ATOM 633 C C . ASN A 1 83 ? 13.862 -3.162 -2.616 1.00 78.31 83 ASN A C 1
ATOM 635 O O . ASN A 1 83 ? 12.835 -2.629 -2.200 1.00 78.31 83 ASN A O 1
ATOM 639 N N . LEU A 1 84 ? 14.448 -4.153 -1.938 1.00 77.81 84 LEU A N 1
ATOM 640 C CA . LEU A 1 84 ? 13.884 -4.685 -0.694 1.00 77.81 84 LEU A CA 1
ATOM 641 C C . LEU A 1 84 ? 13.723 -3.612 0.397 1.00 77.81 84 LEU A C 1
ATOM 643 O O . LEU A 1 84 ? 12.770 -3.676 1.166 1.00 77.81 84 LEU A O 1
ATOM 647 N N . GLN A 1 85 ? 14.606 -2.609 0.453 1.00 81.19 85 GLN A N 1
ATOM 648 C CA . GLN A 1 85 ? 14.480 -1.509 1.418 1.00 81.19 85 GLN A CA 1
ATOM 649 C C . GLN A 1 85 ? 13.296 -0.589 1.112 1.00 81.19 85 GLN A C 1
ATOM 651 O O . GLN A 1 85 ? 12.812 0.109 1.998 1.00 81.19 85 GLN A O 1
ATOM 656 N N . GLU A 1 86 ? 12.860 -0.535 -0.141 1.00 82.56 86 GLU A N 1
ATOM 657 C CA . GLU A 1 86 ? 11.687 0.226 -0.554 1.00 82.56 86 GLU A CA 1
ATOM 658 C C . GLU A 1 86 ? 10.408 -0.550 -0.226 1.00 82.56 86 GLU A C 1
ATOM 660 O O . GLU A 1 86 ? 9.512 -0.017 0.426 1.00 82.56 86 GLU A O 1
ATOM 665 N N . LEU A 1 87 ? 10.374 -1.844 -0.554 1.00 85.12 87 LEU A N 1
ATOM 666 C CA . LEU A 1 87 ? 9.235 -2.716 -0.263 1.00 85.12 87 LEU A CA 1
ATOM 667 C C . LEU A 1 87 ? 8.905 -2.802 1.230 1.00 85.12 87 LEU A C 1
ATOM 669 O O . LEU A 1 87 ? 7.735 -2.770 1.610 1.00 85.12 87 LEU A O 1
ATOM 673 N N . THR A 1 88 ? 9.924 -2.881 2.091 1.00 86.25 88 THR A N 1
ATOM 674 C CA . THR A 1 88 ? 9.722 -2.917 3.549 1.00 86.25 88 THR A CA 1
ATOM 675 C C . THR A 1 88 ? 9.122 -1.627 4.090 1.00 86.25 88 THR A C 1
ATOM 677 O O . THR A 1 88 ? 8.451 -1.658 5.117 1.00 86.25 88 THR A O 1
ATOM 680 N N . LYS A 1 89 ? 9.316 -0.495 3.405 1.00 88.50 89 LYS A N 1
ATOM 681 C CA . LYS A 1 89 ? 8.683 0.770 3.786 1.00 88.50 89 LYS A CA 1
ATOM 682 C C . LYS A 1 89 ? 7.221 0.836 3.363 1.00 88.50 89 LYS A C 1
ATOM 684 O O . LYS A 1 89 ? 6.465 1.591 3.975 1.00 88.50 89 LYS A O 1
ATOM 689 N N . TRP A 1 90 ? 6.820 0.070 2.350 1.00 90.00 90 TRP A N 1
ATOM 690 C CA . TRP A 1 90 ? 5.426 -0.006 1.915 1.00 90.00 90 TRP A CA 1
ATOM 691 C C . TRP A 1 90 ? 4.601 -0.961 2.774 1.00 90.00 90 TRP A C 1
ATOM 693 O O . TRP A 1 90 ? 3.449 -0.671 3.080 1.00 90.00 90 TRP A O 1
ATOM 703 N N . ALA A 1 91 ? 5.207 -2.071 3.193 1.00 89.56 91 ALA A N 1
ATOM 704 C CA . ALA A 1 91 ? 4.590 -3.031 4.095 1.00 89.56 91 ALA A CA 1
ATOM 705 C C . ALA A 1 91 ? 4.453 -2.476 5.526 1.00 89.56 91 ALA A C 1
ATOM 707 O O . ALA A 1 91 ? 5.098 -1.485 5.901 1.00 89.56 91 ALA A O 1
ATOM 708 N N . SER A 1 92 ? 3.618 -3.134 6.334 1.00 87.19 92 SER A N 1
ATOM 709 C CA . SER A 1 92 ? 3.485 -2.833 7.767 1.00 87.19 92 SER A CA 1
ATOM 710 C C . SER A 1 92 ? 4.794 -3.050 8.524 1.00 87.19 92 SER A C 1
ATOM 712 O O . SER A 1 92 ? 5.212 -2.193 9.297 1.00 87.19 92 SER A O 1
ATOM 714 N N . ASP A 1 93 ? 5.460 -4.178 8.275 1.00 85.31 93 ASP A N 1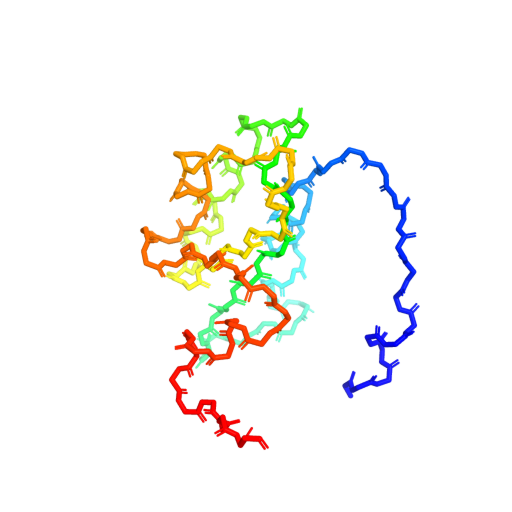
ATOM 715 C CA . ASP A 1 93 ? 6.808 -4.469 8.759 1.00 85.31 93 ASP A CA 1
ATOM 716 C C . ASP A 1 93 ? 7.548 -5.403 7.781 1.00 85.31 93 ASP A C 1
ATOM 718 O O . ASP A 1 93 ? 6.995 -5.844 6.771 1.00 85.31 93 ASP A O 1
ATOM 722 N N . SER A 1 94 ? 8.812 -5.723 8.073 1.00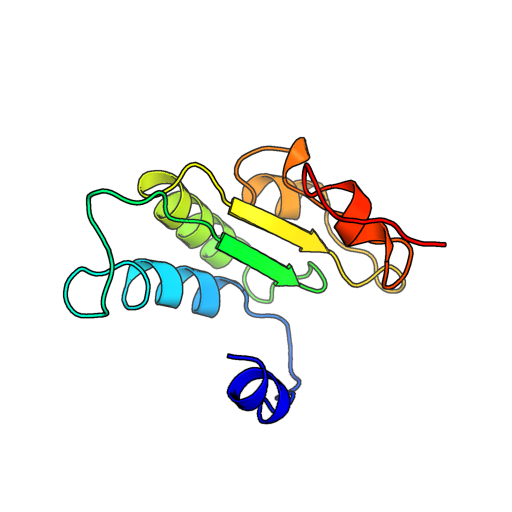 77.94 94 SER A N 1
ATOM 723 C CA . SER A 1 94 ? 9.651 -6.554 7.199 1.00 77.94 94 SER A CA 1
ATOM 724 C C . SER A 1 94 ? 9.152 -7.991 7.002 1.00 77.94 94 SER A C 1
ATOM 726 O O . SER A 1 94 ? 9.465 -8.591 5.978 1.00 77.94 94 SER A O 1
ATOM 728 N N . ARG A 1 95 ? 8.356 -8.543 7.926 1.00 77.31 95 ARG A N 1
ATOM 729 C CA . ARG A 1 95 ? 7.742 -9.881 7.810 1.00 77.31 95 ARG A CA 1
ATOM 730 C C . ARG A 1 95 ? 6.528 -9.877 6.883 1.00 77.31 95 ARG A C 1
ATOM 732 O O . ARG A 1 95 ? 6.096 -10.936 6.441 1.00 77.31 95 ARG A O 1
ATOM 739 N N . HIS A 1 96 ? 5.993 -8.695 6.585 1.00 78.06 96 HIS A N 1
ATOM 740 C CA . HIS A 1 96 ? 4.881 -8.500 5.658 1.00 78.06 96 HIS A CA 1
ATOM 741 C C . HIS A 1 96 ? 5.353 -8.287 4.212 1.00 78.06 96 HIS A C 1
ATOM 743 O O . HIS A 1 96 ? 4.534 -8.027 3.333 1.00 78.06 96 HIS A O 1
ATOM 749 N N . VAL A 1 97 ? 6.655 -8.426 3.939 1.00 79.31 97 VAL A N 1
ATOM 750 C CA . VAL A 1 97 ? 7.184 -8.529 2.576 1.00 79.31 97 VAL A CA 1
ATOM 751 C C . VAL A 1 97 ? 7.334 -10.005 2.213 1.00 79.31 97 VAL A C 1
ATOM 753 O O . VAL A 1 97 ? 8.127 -10.725 2.814 1.00 79.31 97 VAL A O 1
ATOM 756 N N . ILE A 1 98 ? 6.586 -10.454 1.210 1.00 78.75 98 ILE A N 1
ATOM 757 C CA . ILE A 1 98 ? 6.586 -11.833 0.722 1.00 78.75 98 ILE A CA 1
ATOM 758 C C . ILE A 1 98 ? 7.324 -11.876 -0.611 1.00 78.75 98 ILE A C 1
ATOM 760 O O . ILE A 1 98 ? 6.990 -11.156 -1.550 1.00 78.75 98 ILE A O 1
ATOM 764 N N . GLN A 1 99 ? 8.308 -12.763 -0.697 1.00 75.44 99 GLN A N 1
ATOM 765 C CA . GLN A 1 99 ? 9.085 -13.025 -1.904 1.00 75.44 99 GLN A CA 1
ATOM 766 C C . GLN A 1 99 ? 8.741 -14.441 -2.377 1.00 75.44 99 GLN A C 1
ATOM 768 O O . GLN A 1 99 ? 9.260 -15.418 -1.828 1.00 75.44 99 GLN A O 1
ATOM 773 N N . PRO A 1 100 ? 7.813 -14.604 -3.332 1.00 66.94 100 PRO A N 1
ATOM 774 C CA . PRO A 1 100 ? 7.461 -15.912 -3.831 1.00 66.94 100 PRO A CA 1
ATOM 775 C C . PRO A 1 100 ? 8.574 -16.457 -4.726 1.00 66.94 100 PRO A C 1
ATOM 777 O O . PRO A 1 100 ? 8.790 -15.982 -5.836 1.00 66.94 100 PRO A O 1
ATOM 780 N N . PHE A 1 101 ? 9.234 -17.522 -4.279 1.00 60.69 101 PHE A N 1
ATOM 781 C CA . PHE A 1 101 ? 9.925 -18.448 -5.173 1.00 60.69 101 PHE A CA 1
ATOM 782 C C . PHE A 1 101 ? 8.863 -19.344 -5.836 1.00 60.69 101 PHE A C 1
ATOM 784 O O . PHE A 1 101 ? 8.461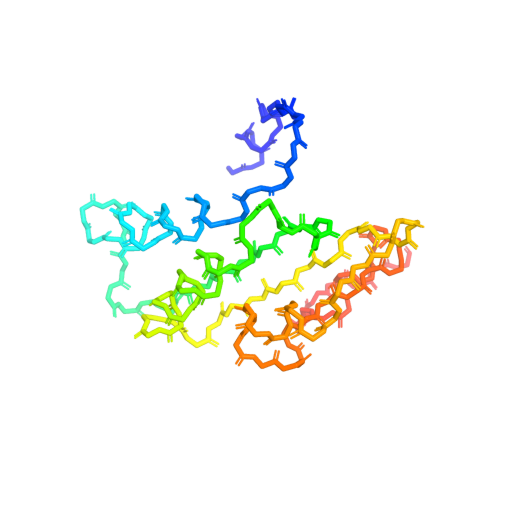 -20.366 -5.272 1.00 60.69 101 PHE A O 1
ATOM 791 N N . GLY A 1 102 ? 8.321 -18.913 -6.978 1.00 56.53 102 GLY A N 1
ATOM 792 C CA . GLY A 1 102 ? 7.247 -19.613 -7.701 1.00 56.53 102 GLY A CA 1
ATOM 793 C C . GLY A 1 102 ? 5.827 -19.380 -7.152 1.00 56.53 102 GLY A C 1
ATOM 794 O O . GLY A 1 102 ? 5.628 -18.799 -6.090 1.00 56.53 102 GLY A O 1
ATOM 795 N N . ALA A 1 103 ? 4.804 -19.837 -7.883 1.00 54.00 103 ALA A N 1
ATOM 796 C CA . ALA A 1 103 ? 3.399 -19.470 -7.638 1.00 54.00 103 ALA A CA 1
ATOM 797 C C . ALA A 1 103 ? 2.802 -19.948 -6.292 1.00 54.00 103 ALA A C 1
ATOM 799 O O . ALA A 1 103 ? 1.772 -19.434 -5.864 1.00 54.00 103 ALA A O 1
ATOM 800 N N . THR A 1 104 ? 3.422 -20.918 -5.609 1.00 54.69 104 THR A N 1
ATOM 801 C CA . THR A 1 104 ? 2.862 -21.565 -4.404 1.00 54.69 104 THR A CA 1
ATOM 802 C C . THR A 1 104 ? 3.491 -21.108 -3.089 1.00 54.69 104 THR A C 1
ATOM 804 O O . THR A 1 104 ? 2.954 -21.386 -2.018 1.00 54.69 104 THR A O 1
ATOM 807 N N . SER A 1 105 ? 4.606 -20.378 -3.117 1.00 59.88 105 SER A N 1
ATOM 808 C CA . SER A 1 105 ? 5.330 -19.977 -1.900 1.00 59.88 105 SER A CA 1
ATOM 809 C C . SER A 1 105 ? 4.623 -18.877 -1.099 1.00 59.88 105 SER A C 1
ATOM 811 O O . SER A 1 105 ? 4.861 -18.756 0.103 1.00 59.88 105 SER A O 1
ATOM 813 N N . ILE A 1 106 ? 3.670 -18.162 -1.705 1.00 61.38 106 ILE A N 1
ATOM 814 C CA . ILE A 1 106 ? 2.782 -17.216 -1.006 1.00 61.38 106 ILE A CA 1
ATOM 815 C C . ILE A 1 106 ? 1.927 -17.939 0.041 1.00 61.38 106 ILE A C 1
ATOM 817 O O . ILE A 1 106 ? 1.749 -17.431 1.144 1.00 61.38 106 ILE A O 1
ATOM 821 N N . LEU A 1 107 ? 1.461 -19.158 -0.262 1.00 61.12 107 LEU A N 1
ATOM 822 C CA . LEU A 1 107 ? 0.587 -19.926 0.632 1.00 61.12 107 LEU A CA 1
ATOM 823 C C . LEU A 1 107 ? 1.264 -20.250 1.970 1.00 61.12 107 LEU A C 1
ATOM 825 O O . LEU A 1 107 ? 0.593 -20.331 2.989 1.00 61.12 107 LEU A O 1
ATOM 829 N N . LYS A 1 108 ? 2.597 -20.355 1.995 1.00 64.38 108 LYS A N 1
ATOM 830 C CA . LYS A 1 108 ? 3.371 -20.629 3.218 1.00 64.38 108 LYS A CA 1
ATOM 831 C C . LYS A 1 108 ? 3.345 -19.479 4.233 1.00 64.38 108 LYS A C 1
ATOM 833 O O . LYS A 1 108 ? 3.713 -19.688 5.382 1.00 64.38 108 LYS A O 1
ATOM 838 N N . HIS A 1 109 ? 2.931 -18.285 3.811 1.00 60.00 109 HIS A N 1
ATOM 839 C CA . HIS A 1 109 ? 2.920 -17.075 4.636 1.00 60.00 109 HIS A CA 1
ATOM 840 C C . HIS A 1 109 ? 1.518 -16.729 5.166 1.00 60.00 109 HIS A C 1
ATOM 842 O O . HIS A 1 109 ? 1.372 -15.760 5.905 1.00 60.00 109 HIS A O 1
ATOM 848 N N . ILE A 1 110 ? 0.494 -17.520 4.817 1.00 59.53 110 ILE A N 1
ATOM 849 C CA . ILE A 1 110 ? -0.881 -17.355 5.300 1.00 59.53 110 ILE A CA 1
ATOM 850 C C . ILE A 1 110 ? -1.163 -18.459 6.333 1.00 59.53 110 ILE A C 1
ATOM 852 O O . ILE A 1 110 ? -1.233 -19.635 5.959 1.00 59.53 110 ILE A O 1
ATOM 856 N N . PRO A 1 111 ? -1.333 -18.126 7.627 1.00 51.91 111 PRO A N 1
ATOM 857 C CA . PRO A 1 111 ? -1.678 -19.109 8.650 1.00 51.91 111 PRO A CA 1
ATOM 858 C C . PRO A 1 111 ? -2.963 -19.866 8.280 1.00 51.91 111 PRO A C 1
ATOM 860 O O . PRO A 1 111 ? -3.990 -19.253 8.002 1.00 51.91 111 PRO A O 1
ATOM 863 N N . GLY A 1 112 ? -2.905 -21.202 8.261 1.00 57.47 112 GLY A N 1
ATOM 864 C CA . GLY A 1 112 ? -4.052 -22.058 7.927 1.00 57.47 112 GLY A CA 1
ATOM 865 C C . GLY A 1 112 ? -4.260 -22.342 6.433 1.00 57.47 112 GLY A C 1
ATOM 866 O O . GLY A 1 112 ? -5.239 -22.997 6.076 1.00 57.47 112 GLY A O 1
ATOM 867 N N . ALA A 1 113 ? -3.359 -21.902 5.548 1.00 52.22 113 ALA A N 1
ATOM 868 C CA . ALA A 1 113 ? -3.407 -22.311 4.148 1.00 52.22 113 ALA A CA 1
ATOM 869 C C . ALA A 1 113 ? -3.167 -23.827 4.013 1.00 52.22 113 ALA A C 1
ATOM 871 O O . ALA A 1 113 ? -2.128 -24.344 4.422 1.00 52.22 113 ALA A O 1
ATOM 872 N N . ILE A 1 114 ? -4.127 -24.544 3.417 1.00 47.50 114 ILE A N 1
ATOM 873 C CA . ILE A 1 114 ? -3.988 -25.970 3.097 1.00 47.50 114 ILE A CA 1
ATOM 874 C C . ILE A 1 114 ? -2.925 -26.110 2.003 1.00 47.50 114 ILE A C 1
ATOM 876 O O . ILE A 1 114 ? -3.187 -25.877 0.823 1.00 47.50 114 ILE A O 1
ATOM 880 N N . THR A 1 115 ? -1.717 -26.498 2.396 1.00 48.22 115 THR A N 1
ATOM 881 C CA . THR A 1 115 ? -0.679 -26.966 1.478 1.00 48.22 115 THR A CA 1
ATOM 882 C C . THR A 1 115 ? -0.919 -28.451 1.220 1.00 48.22 115 THR A C 1
ATOM 884 O O . THR A 1 115 ? -0.329 -29.292 1.895 1.00 48.22 115 THR A O 1
ATOM 887 N N . ASN A 1 116 ? -1.829 -28.796 0.304 1.00 43.19 116 ASN A N 1
ATOM 888 C CA . ASN A 1 116 ? -1.867 -30.177 -0.180 1.00 43.19 116 ASN A CA 1
ATOM 889 C C . ASN A 1 116 ? -0.759 -30.371 -1.230 1.00 43.19 116 ASN A C 1
ATOM 891 O O . ASN A 1 116 ? -0.549 -29.450 -2.028 1.00 43.19 116 ASN A O 1
ATOM 895 N N . PRO A 1 117 ? -0.033 -31.503 -1.178 1.00 50.41 117 PRO A N 1
ATOM 896 C CA . PRO A 1 117 ? 1.073 -31.805 -2.083 1.00 50.41 117 PRO A CA 1
ATOM 897 C C . PRO A 1 117 ? 0.624 -31.990 -3.536 1.00 50.41 117 PRO A C 1
ATOM 899 O O . PRO A 1 117 ? -0.541 -32.397 -3.759 1.00 50.41 117 PRO A O 1
#

InterPro domains:
  IPR002035 von Willebrand factor, type A [PF00092] (8-98)
  IPR002035 von Willebrand factor, type A [PS50234] (1-114)
  IPR036465 von Willebrand factor A-like domain superfamily [G3DSA:3.40.50.410] (1-116)
  IPR036465 von Willebrand factor A-like domain superfamily [SSF53300] (2-101)

Radius of gyration: 14.81 Å; chains: 1; bounding box: 35×41×32 Å

Foldseek 3Di:
DVVVVVPDDDPDDADACLVVLVCCQPPVCDVVNPHDPPDADAAEAEDCADHPDLPSLLVSLVVSCVRHLHHAYENADPDVDHDLVSRQSSHSHSLSYHYDPDDCSVQVSDPPRDPDD

Sequence (117 aa):
MKSVLRGLTYLGGVPRPYYGLETVYTSIFTYSDGDRVDADNVVILFTSGNSADPVATLQWATTVKSITSHVFVVAMDMILGYNLQELTKWASDSRHVIQPFGATSILKHIPGAITNP